Protein AF-A0A7X7VVF0-F1 (afdb_monomer)

Solvent-accessible surface area (backbone atoms only — not comparable to full-atom values): 3655 Å² total; per-residue (Å²): 124,64,81,64,67,44,78,74,55,44,66,56,51,46,50,51,49,22,65,75,68,72,44,62,64,91,75,55,80,75,81,86,90,61,86,71,83,55,85,71,63,67,69,64,63,72,69,54,80,82,84,79,129

Secondary structure (DSSP, 8-state):
--TTTTTTH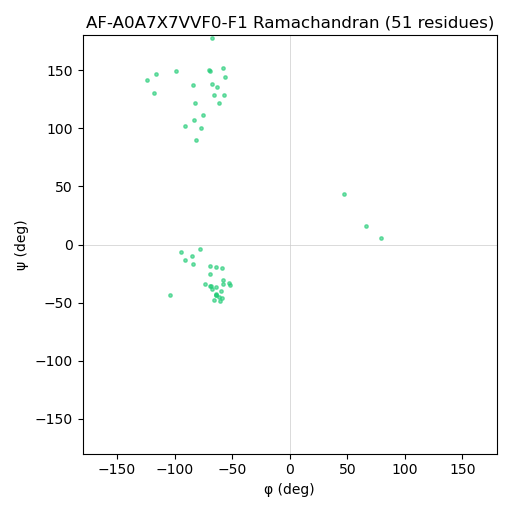HHHHHHHHHHHHT--GGGSPPPPP-S-SS---HHHHHTS-----

Mean predicted aligned error: 6.85 Å

Foldseek 3Di:
DPQQQCPPPQLVVLVVVCVVVVHDSVPRDGDDDDPPNGDDDVVVVVPDDDPDD

Sequence (53 aa):
MGPCQGRGCREIIMREISRAKGIPMAQVEPGTFRPPVKPVKLGVLATCEYTKE

Structure (mmCIF, N/CA/C/O backbone):
data_AF-A0A7X7VVF0-F1
#
_entry.id   AF-A0A7X7VVF0-F1
#
loop_
_atom_site.group_PDB
_atom_site.id
_atom_site.type_symbol
_atom_site.label_atom_id
_atom_site.label_alt_id
_atom_site.label_comp_id
_atom_site.label_asym_id
_atom_site.label_entity_id
_atom_site.label_seq_id
_atom_site.pdbx_PDB_ins_code
_atom_site.Cartn_x
_atom_site.Cartn_y
_atom_site.Cartn_z
_atom_site.occupancy
_atom_site.B_iso_or_equiv
_atom_site.auth_seq_id
_atom_site.auth_comp_id
_atom_site.auth_asym_id
_atom_site.auth_atom_id
_atom_site.pdbx_PDB_model_num
ATOM 1 N N . MET A 1 1 ? 5.705 2.768 1.726 1.00 77.19 1 MET A N 1
ATOM 2 C CA . MET A 1 1 ? 5.587 1.292 1.779 1.00 77.19 1 MET A CA 1
ATOM 3 C C . MET A 1 1 ? 6.946 0.691 1.473 1.00 77.19 1 MET A C 1
ATOM 5 O O . MET A 1 1 ? 7.631 1.222 0.612 1.00 77.19 1 MET A O 1
ATOM 9 N N . GLY A 1 2 ? 7.355 -0.362 2.183 1.00 86.06 2 GLY A N 1
ATOM 10 C CA . GLY A 1 2 ? 8.606 -1.064 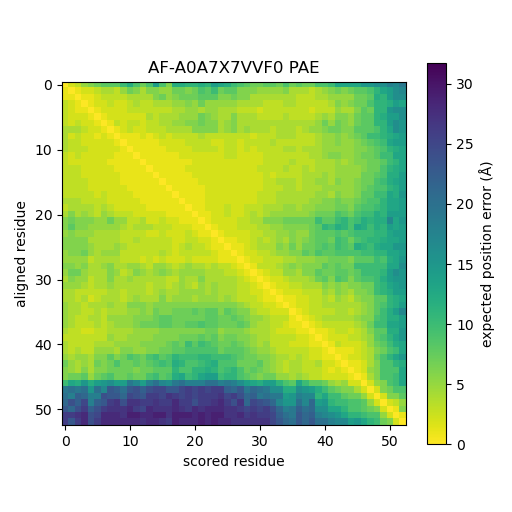1.878 1.00 86.06 2 GLY A CA 1
ATOM 11 C C . GLY A 1 2 ? 8.556 -1.809 0.533 1.00 86.06 2 GLY A C 1
ATOM 12 O O . GLY A 1 2 ? 7.497 -1.866 -0.098 1.00 86.06 2 GLY A O 1
ATOM 13 N N . PRO A 1 3 ? 9.660 -2.458 0.117 1.00 86.81 3 PRO A N 1
ATOM 14 C CA . PRO A 1 3 ? 9.737 -3.208 -1.147 1.00 86.81 3 PRO A CA 1
ATOM 15 C C . PRO A 1 3 ? 8.707 -4.345 -1.242 1.00 86.81 3 PRO A C 1
ATOM 17 O O . PRO A 1 3 ? 8.368 -4.800 -2.331 1.00 86.81 3 PRO A O 1
ATOM 20 N N . CYS A 1 4 ? 8.175 -4.789 -0.102 1.00 87.56 4 CYS A N 1
ATOM 21 C CA . CYS A 1 4 ? 7.125 -5.792 0.000 1.00 87.56 4 CYS A CA 1
ATOM 22 C C . CYS A 1 4 ? 5.708 -5.269 -0.302 1.00 87.56 4 CYS A C 1
ATOM 24 O O . CYS A 1 4 ? 4.783 -6.077 -0.284 1.00 87.56 4 CYS A O 1
ATOM 26 N N . GLN A 1 5 ? 5.515 -3.966 -0.552 1.00 88.06 5 GLN A N 1
ATOM 27 C CA . GLN A 1 5 ? 4.228 -3.352 -0.933 1.00 88.06 5 GLN A CA 1
ATOM 28 C C . GLN A 1 5 ? 3.038 -3.794 -0.061 1.00 88.06 5 GLN A C 1
ATOM 30 O O . GLN A 1 5 ? 1.962 -4.126 -0.547 1.00 88.06 5 GLN A O 1
ATOM 35 N N . GLY A 1 6 ? 3.246 -3.857 1.256 1.00 88.69 6 GLY A N 1
ATOM 36 C CA . GLY A 1 6 ? 2.168 -4.159 2.197 1.00 88.69 6 GLY A CA 1
ATOM 37 C C . GLY A 1 6 ? 1.788 -5.637 2.327 1.00 88.69 6 GLY A C 1
ATOM 38 O O . GLY A 1 6 ? 0.857 -5.929 3.066 1.00 88.69 6 GLY A 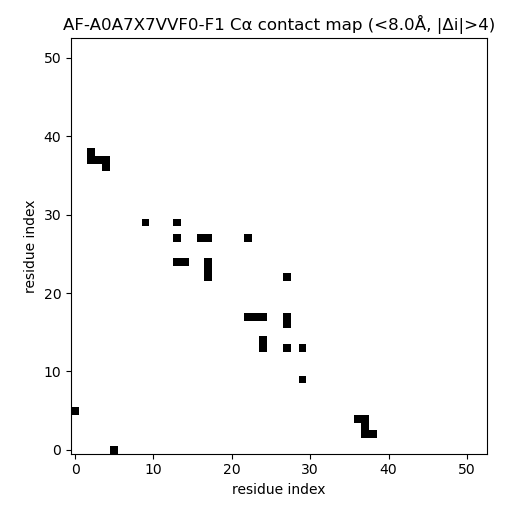O 1
ATOM 39 N N . ARG A 1 7 ? 2.504 -6.584 1.699 1.00 87.31 7 ARG A N 1
ATOM 40 C CA . ARG A 1 7 ? 2.167 -8.028 1.754 1.00 87.31 7 ARG A CA 1
ATOM 41 C C . ARG A 1 7 ? 1.985 -8.597 3.167 1.00 87.31 7 ARG A C 1
ATOM 43 O O . ARG A 1 7 ? 1.162 -9.481 3.342 1.00 87.31 7 ARG A O 1
ATOM 50 N N . GLY A 1 8 ? 2.750 -8.109 4.147 1.00 88.50 8 GLY A N 1
ATOM 51 C CA . GLY A 1 8 ? 2.625 -8.525 5.550 1.00 88.50 8 GLY A CA 1
ATOM 52 C C . GLY A 1 8 ? 1.912 -7.502 6.436 1.00 88.50 8 GLY A C 1
ATOM 53 O O . GLY A 1 8 ? 1.063 -7.856 7.244 1.00 88.50 8 GLY A O 1
ATOM 54 N N . CYS A 1 9 ? 2.232 -6.213 6.285 1.00 91.38 9 CYS A N 1
ATOM 55 C CA . CYS A 1 9 ? 1.732 -5.182 7.195 1.00 91.38 9 CYS A CA 1
ATOM 56 C C . CYS A 1 9 ? 0.332 -4.655 6.857 1.00 91.38 9 CYS A C 1
ATOM 58 O O . CYS A 1 9 ? -0.287 -4.051 7.727 1.00 91.38 9 CYS A O 1
ATOM 60 N N . ARG A 1 10 ? -0.196 -4.873 5.643 1.00 91.31 10 ARG A N 1
ATOM 61 C CA . ARG A 1 10 ? -1.497 -4.310 5.242 1.00 91.31 10 ARG A CA 1
ATOM 62 C C . ARG A 1 10 ? -2.637 -4.789 6.135 1.00 91.31 10 ARG A C 1
ATOM 64 O O . ARG A 1 10 ? -3.388 -3.961 6.628 1.00 91.31 10 ARG A O 1
ATOM 71 N N . GLU A 1 11 ? -2.733 -6.094 6.377 1.00 90.69 11 GLU A N 1
ATOM 72 C CA . GLU A 1 11 ? -3.804 -6.673 7.202 1.00 90.69 11 GLU A CA 1
ATOM 73 C C . GLU A 1 11 ? -3.723 -6.196 8.662 1.00 90.69 11 GLU A C 1
ATOM 75 O O . GLU A 1 11 ? -4.741 -5.927 9.297 1.00 90.69 11 GLU A O 1
ATOM 80 N N . ILE A 1 12 ? -2.502 -6.025 9.181 1.00 93.62 12 ILE A N 1
ATOM 81 C CA . ILE A 1 12 ? -2.255 -5.499 10.531 1.00 93.62 12 ILE A CA 1
ATOM 82 C C . ILE A 1 12 ? -2.725 -4.043 10.617 1.00 93.62 12 ILE A C 1
ATOM 84 O O . ILE A 1 12 ? -3.457 -3.679 11.532 1.00 93.62 12 ILE A O 1
ATOM 88 N N . ILE A 1 13 ? -2.354 -3.222 9.633 1.00 93.19 13 ILE A N 1
ATOM 89 C CA . ILE A 1 13 ? -2.756 -1.813 9.569 1.00 93.19 13 ILE A CA 1
ATOM 90 C C . ILE A 1 13 ? -4.275 -1.693 9.417 1.00 93.19 13 ILE A C 1
ATOM 92 O O . ILE A 1 13 ? -4.884 -0.883 10.107 1.00 93.19 13 ILE A O 1
ATOM 96 N N . MET A 1 14 ? -4.907 -2.513 8.572 1.00 93.44 14 MET A N 1
ATOM 97 C CA . MET A 1 14 ? -6.367 -2.520 8.426 1.00 93.44 14 MET A CA 1
ATOM 98 C C . MET A 1 14 ? -7.069 -2.849 9.745 1.00 93.44 14 MET A C 1
ATOM 100 O O . MET A 1 14 ? -8.051 -2.192 10.088 1.00 93.44 14 MET A O 1
ATOM 104 N N . ARG A 1 15 ? -6.531 -3.801 10.520 1.00 93.94 15 ARG A N 1
ATOM 105 C CA . ARG A 1 15 ? -7.037 -4.124 11.860 1.00 93.94 15 ARG A CA 1
ATOM 106 C C . ARG A 1 15 ? -6.933 -2.942 12.813 1.00 93.94 15 ARG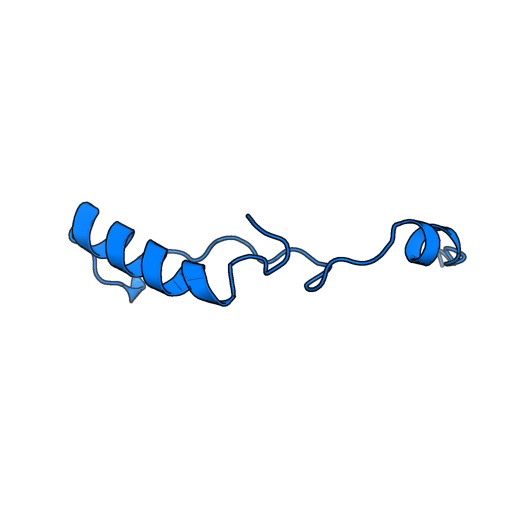 A C 1
ATOM 108 O O . ARG A 1 15 ? -7.901 -2.651 13.510 1.00 93.94 15 ARG A O 1
ATOM 115 N N . GLU A 1 16 ? -5.806 -2.241 12.825 1.00 94.94 16 GLU A N 1
ATOM 116 C CA . GLU A 1 16 ? -5.651 -1.058 13.676 1.00 94.94 16 GLU A CA 1
ATOM 117 C C . GLU A 1 16 ? -6.545 0.105 13.227 1.00 94.94 16 GLU A C 1
ATOM 119 O O . GLU A 1 16 ? -7.133 0.780 14.068 1.00 94.94 16 GLU A O 1
ATOM 124 N N . ILE A 1 17 ? -6.760 0.287 11.919 1.00 94.50 17 ILE A N 1
ATOM 125 C CA . ILE A 1 17 ? -7.717 1.275 11.394 1.00 94.50 17 ILE A CA 1
ATOM 126 C C . ILE A 1 17 ? -9.149 0.925 11.814 1.00 94.50 17 ILE A C 1
ATOM 128 O O . ILE A 1 17 ? -9.885 1.812 12.243 1.00 94.50 17 ILE A O 1
ATOM 132 N N . SER A 1 18 ? -9.544 -0.349 11.727 1.00 95.62 18 SER A N 1
ATOM 133 C CA . SER A 1 18 ? -10.855 -0.822 12.190 1.00 95.62 18 SER A CA 1
ATOM 134 C C . SER A 1 18 ? -11.048 -0.545 13.683 1.00 95.62 18 SER A C 1
ATOM 136 O O . SER A 1 18 ? -12.071 0.020 14.064 1.00 95.62 18 SER A O 1
ATOM 138 N N . ARG A 1 19 ? -10.041 -0.845 14.517 1.00 95.38 19 ARG A N 1
ATOM 139 C CA 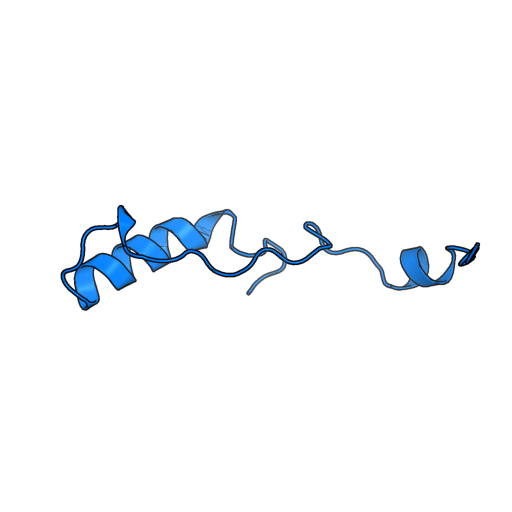. ARG A 1 19 ? -10.075 -0.574 15.966 1.00 95.38 19 ARG A CA 1
ATOM 140 C C . ARG A 1 19 ? -10.153 0.918 16.277 1.00 95.38 19 ARG A C 1
ATOM 142 O O . ARG A 1 19 ? -10.942 1.312 17.127 1.00 95.38 19 ARG A O 1
ATOM 149 N N . ALA A 1 20 ? -9.375 1.739 15.577 1.00 95.81 20 ALA A N 1
ATOM 150 C CA . ALA A 1 20 ? -9.351 3.184 15.780 1.00 95.81 20 ALA A CA 1
ATOM 151 C C . ALA A 1 20 ? -10.649 3.871 15.324 1.00 95.81 20 ALA A C 1
ATOM 153 O O . ALA A 1 20 ? -11.079 4.839 15.945 1.00 95.81 20 ALA A O 1
ATOM 154 N N . LYS A 1 21 ? -11.278 3.382 14.246 1.00 92.75 21 LYS A N 1
ATOM 155 C CA . LYS A 1 21 ? -12.524 3.946 13.700 1.00 92.75 21 LYS A CA 1
ATOM 156 C C . LYS A 1 21 ? -13.798 3.312 14.264 1.00 92.75 21 LYS A C 1
ATOM 158 O O . LYS A 1 21 ? -14.876 3.844 14.027 1.00 92.75 21 LYS A O 1
ATOM 163 N N . GLY A 1 22 ? -13.700 2.173 14.948 1.00 94.19 22 GLY A N 1
ATOM 164 C CA . GLY A 1 22 ? -14.857 1.419 15.439 1.00 94.19 22 GLY A CA 1
ATOM 165 C C . GLY A 1 22 ? -15.733 0.813 14.334 1.00 94.19 22 GLY A C 1
ATOM 166 O O . GLY A 1 22 ? -16.870 0.439 14.604 1.00 94.19 22 GLY A O 1
ATOM 167 N N . ILE A 1 23 ? -15.233 0.719 13.096 1.00 94.12 23 ILE A N 1
ATOM 168 C CA . ILE A 1 23 ? -15.974 0.153 11.958 1.00 94.12 23 ILE A CA 1
ATOM 169 C C . ILE A 1 23 ? -15.573 -1.307 11.711 1.00 94.12 23 ILE A C 1
ATOM 171 O O . ILE A 1 23 ? -14.411 -1.664 11.940 1.00 94.12 23 ILE A O 1
ATOM 175 N N . PRO A 1 24 ? -16.481 -2.160 11.202 1.00 93.00 24 PRO A N 1
ATOM 176 C CA . PRO A 1 24 ? -16.142 -3.522 10.805 1.00 93.00 24 PRO A CA 1
ATOM 177 C C . PRO A 1 24 ? -15.001 -3.556 9.781 1.00 93.00 24 PRO A C 1
ATOM 179 O O . PRO A 1 24 ? -14.954 -2.733 8.870 1.00 93.00 24 PRO A O 1
ATOM 182 N N . MET A 1 25 ? -14.126 -4.563 9.870 1.00 90.62 25 MET A N 1
ATOM 183 C CA . MET A 1 25 ? -13.003 -4.758 8.934 1.00 90.62 25 MET A CA 1
ATOM 184 C C . MET A 1 25 ? -13.424 -4.768 7.459 1.00 90.62 25 MET A C 1
ATOM 186 O O . MET A 1 25 ? -12.681 -4.287 6.613 1.00 90.62 25 MET A O 1
ATOM 190 N N . ALA A 1 26 ? -14.626 -5.264 7.151 1.00 91.44 26 ALA A N 1
ATOM 191 C CA . ALA A 1 26 ? -15.172 -5.295 5.793 1.00 91.44 26 ALA A CA 1
ATOM 192 C C . ALA A 1 26 ? -15.410 -3.899 5.184 1.00 91.44 26 ALA A C 1
ATOM 194 O O . ALA A 1 26 ? -15.520 -3.781 3.969 1.00 91.44 26 ALA A O 1
ATOM 195 N N . GLN A 1 27 ? -15.492 -2.853 6.013 1.00 92.56 27 GLN A N 1
ATOM 196 C CA . GLN A 1 27 ? -15.659 -1.463 5.577 1.00 92.56 27 GLN A CA 1
ATOM 197 C C . GLN A 1 27 ? -14.321 -0.720 5.453 1.00 92.56 27 GLN A C 1
ATOM 199 O O . GLN A 1 27 ? -14.288 0.430 5.018 1.00 92.56 27 GLN A O 1
ATOM 204 N N . VAL A 1 28 ? -13.208 -1.342 5.857 1.00 91.44 28 VAL A N 1
ATOM 205 C CA . VAL A 1 28 ? -11.878 -0.750 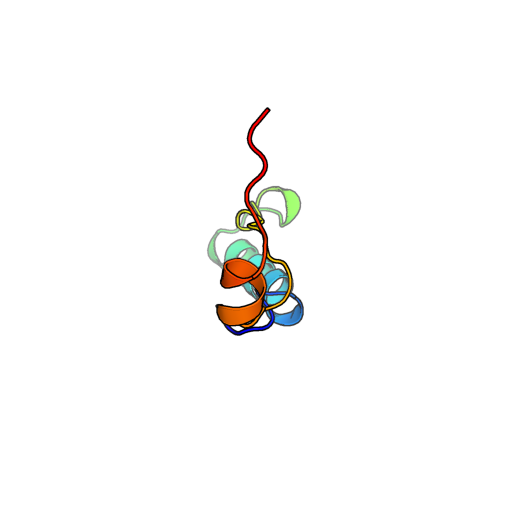5.708 1.00 91.44 28 VAL A CA 1
ATOM 206 C C . VAL A 1 28 ? -11.383 -1.033 4.295 1.00 91.44 28 VAL A C 1
ATOM 208 O O . VAL A 1 28 ? -11.006 -2.158 3.973 1.00 91.44 28 VAL A O 1
ATOM 211 N N . GLU A 1 29 ? -11.368 -0.006 3.447 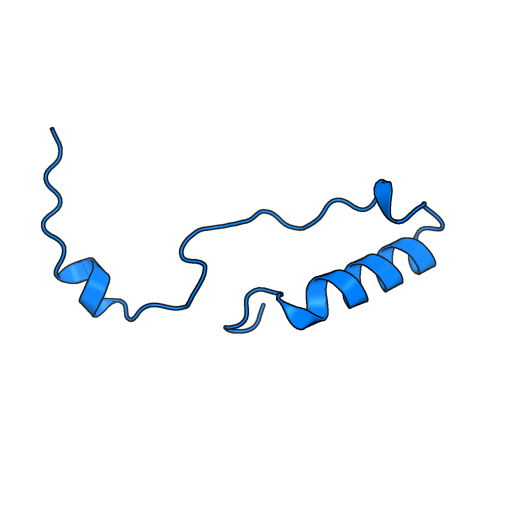1.00 88.81 29 GLU A N 1
ATOM 212 C CA . GLU A 1 29 ? -10.865 -0.143 2.082 1.00 88.81 29 GLU A CA 1
ATOM 213 C C . GLU A 1 29 ? -9.355 -0.440 2.070 1.00 88.81 29 GLU A C 1
ATOM 215 O O . GLU A 1 29 ? -8.566 0.287 2.689 1.00 88.81 29 GLU A O 1
ATOM 220 N N . PRO A 1 30 ? -8.914 -1.491 1.355 1.00 85.94 30 PRO A N 1
ATOM 221 C CA . PRO A 1 30 ? -7.498 -1.728 1.147 1.00 85.94 30 PRO A CA 1
ATOM 222 C C . PRO A 1 30 ? -6.915 -0.658 0.215 1.00 85.94 30 PRO A C 1
ATOM 224 O O . PRO A 1 30 ? -7.573 -0.159 -0.696 1.00 85.94 30 PRO A O 1
ATOM 227 N N . GLY A 1 31 ? -5.634 -0.334 0.404 1.00 86.06 31 GLY A N 1
ATOM 228 C CA . GLY A 1 31 ? -4.922 0.569 -0.503 1.00 86.06 31 GLY A CA 1
ATOM 229 C C . GLY A 1 31 ? -4.918 0.067 -1.955 1.00 86.06 31 GLY A C 1
ATOM 230 O O . GLY A 1 31 ? -4.954 -1.137 -2.211 1.00 86.06 31 GLY A O 1
ATOM 231 N N . THR A 1 32 ? -4.839 0.997 -2.912 1.00 89.00 32 THR A N 1
ATOM 232 C CA . THR A 1 32 ? -4.849 0.663 -4.347 1.00 89.00 32 THR A CA 1
ATOM 233 C C . THR A 1 32 ? -3.648 -0.189 -4.759 1.00 89.00 32 THR A C 1
ATOM 235 O O . THR A 1 32 ? -2.501 0.092 -4.408 1.00 89.00 32 THR A O 1
ATOM 238 N N . PHE A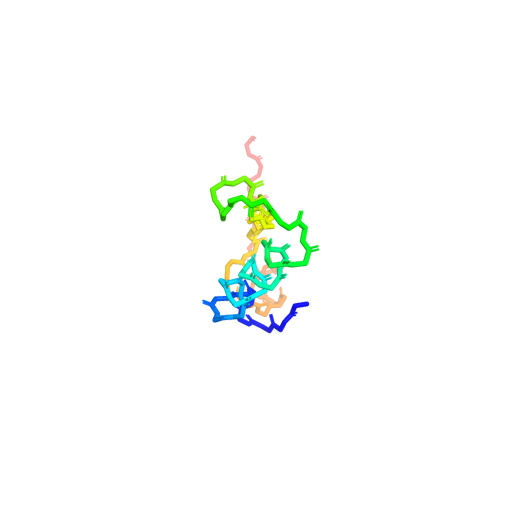 1 33 ? -3.908 -1.226 -5.554 1.00 88.50 33 PHE A N 1
ATOM 239 C CA . PHE A 1 33 ? -2.868 -2.080 -6.114 1.00 88.50 33 PHE A CA 1
ATOM 240 C C . PHE A 1 33 ? -2.281 -1.429 -7.360 1.00 88.50 33 PHE A C 1
ATOM 242 O O . PHE A 1 33 ? -2.995 -1.146 -8.324 1.00 88.50 33 PHE A O 1
ATOM 249 N N . ARG A 1 34 ? -0.969 -1.195 -7.344 1.00 88.19 34 ARG A N 1
ATOM 250 C CA . ARG A 1 34 ? -0.240 -0.630 -8.479 1.00 88.19 34 ARG A CA 1
ATOM 251 C C . ARG A 1 34 ? 0.813 -1.624 -8.969 1.00 88.19 34 ARG A C 1
ATOM 253 O O . ARG A 1 34 ? 1.571 -2.145 -8.147 1.00 88.19 34 ARG A O 1
ATOM 260 N N . PRO A 1 35 ? 0.875 -1.912 -10.277 1.00 85.69 35 PRO A N 1
ATOM 261 C CA . PRO A 1 35 ? 2.015 -2.611 -10.846 1.00 85.69 35 PRO A CA 1
ATOM 262 C C . PRO A 1 35 ? 3.251 -1.692 -10.840 1.00 85.69 35 PRO A C 1
ATOM 264 O O . PRO A 1 35 ? 3.096 -0.474 -10.961 1.00 85.69 35 PRO A O 1
ATOM 267 N N . PRO A 1 36 ? 4.473 -2.244 -10.728 1.00 86.88 36 PRO A N 1
ATOM 268 C CA . PRO A 1 36 ? 4.819 -3.664 -10.606 1.00 86.88 36 PRO A CA 1
ATOM 269 C C . PRO A 1 36 ? 4.736 -4.201 -9.160 1.00 86.88 36 PRO A C 1
ATOM 271 O O . PRO A 1 36 ? 5.213 -3.588 -8.208 1.00 86.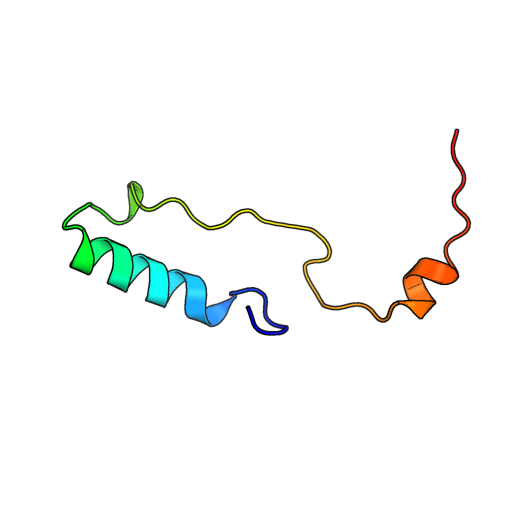88 36 PRO A O 1
ATOM 274 N N . VAL A 1 37 ? 4.170 -5.406 -8.991 1.00 84.31 37 VAL A N 1
ATOM 275 C CA . VAL A 1 37 ? 3.910 -6.033 -7.669 1.00 84.31 37 VAL A CA 1
ATOM 276 C C . VAL A 1 37 ? 5.195 -6.451 -6.930 1.00 84.31 37 VAL A C 1
ATOM 278 O O . VAL A 1 37 ? 5.186 -6.729 -5.726 1.00 84.31 37 VAL A O 1
ATOM 281 N N . LYS A 1 38 ? 6.306 -6.561 -7.658 1.00 85.44 38 LYS A N 1
ATOM 282 C CA . LYS A 1 38 ? 7.655 -6.750 -7.124 1.00 85.44 38 LYS A CA 1
ATOM 283 C C . LYS A 1 38 ? 8.530 -5.623 -7.671 1.00 85.44 38 LYS A C 1
ATOM 285 O O . LYS A 1 38 ? 8.374 -5.287 -8.845 1.00 85.44 38 LYS A O 1
ATOM 290 N N . PRO A 1 39 ? 9.449 -5.063 -6.871 1.00 88.44 39 PRO A N 1
ATOM 291 C CA . PRO A 1 39 ? 10.415 -4.104 -7.381 1.00 88.44 39 PRO A CA 1
ATOM 292 C C . PRO A 1 39 ? 11.217 -4.723 -8.528 1.00 88.44 39 PRO A C 1
ATOM 294 O O . PRO A 1 39 ? 11.760 -5.820 -8.390 1.00 88.44 39 PRO A O 1
ATOM 297 N N . VAL A 1 40 ? 11.287 -4.014 -9.649 1.00 89.50 40 VAL A N 1
ATOM 298 C CA . VAL A 1 40 ? 12.119 -4.366 -10.803 1.00 89.50 40 VAL A CA 1
ATOM 299 C C . VAL A 1 40 ? 13.172 -3.283 -10.996 1.00 89.50 40 VAL A C 1
ATOM 301 O O . VAL A 1 40 ? 12.934 -2.113 -10.693 1.00 89.50 40 VAL A O 1
ATOM 304 N N . LYS A 1 41 ? 14.360 -3.665 -11.472 1.00 89.56 41 LYS A N 1
ATOM 305 C CA . LYS A 1 41 ? 15.405 -2.691 -11.806 1.00 89.56 41 LYS A CA 1
ATOM 306 C C . LYS A 1 41 ? 14.952 -1.868 -13.008 1.00 89.56 41 LYS A C 1
ATOM 308 O O . LYS A 1 41 ? 14.459 -2.433 -13.980 1.00 89.56 41 LYS A O 1
ATOM 313 N N . LEU A 1 42 ? 15.196 -0.559 -12.973 1.00 88.69 42 LEU A N 1
ATOM 314 C CA . LEU A 1 42 ? 14.791 0.351 -14.048 1.00 88.69 42 LEU A CA 1
ATOM 315 C C . LEU A 1 42 ? 15.391 -0.039 -15.410 1.00 88.69 42 LEU A C 1
ATOM 317 O O . LEU A 1 42 ? 14.713 0.064 -16.423 1.00 88.69 42 LEU A O 1
ATOM 321 N N . GLY A 1 43 ? 16.617 -0.575 -15.422 1.00 89.31 43 GLY A N 1
ATOM 322 C CA . GLY A 1 43 ? 17.269 -1.057 -16.644 1.00 89.31 43 GLY A CA 1
ATOM 323 C C . GLY A 1 43 ? 16.478 -2.135 -17.392 1.00 89.31 43 GLY A C 1
ATOM 324 O O . GLY A 1 43 ? 16.526 -2.158 -18.611 1.00 89.31 43 GLY A O 1
ATOM 325 N N . VAL A 1 44 ? 15.692 -2.965 -16.692 1.00 86.31 44 VAL A N 1
ATOM 326 C CA . VAL A 1 44 ? 14.827 -3.978 -17.330 1.00 86.31 44 VAL A CA 1
ATOM 327 C C . VAL A 1 44 ? 13.701 -3.316 -18.124 1.00 86.31 44 VAL A C 1
ATOM 329 O O . VAL A 1 44 ? 13.357 -3.774 -19.206 1.00 86.31 44 VAL A O 1
ATOM 332 N N . LEU A 1 45 ? 13.139 -2.223 -17.602 1.00 85.38 45 LEU A N 1
ATOM 333 C CA . LEU A 1 45 ? 12.097 -1.462 -18.294 1.00 85.38 45 LEU A CA 1
ATOM 334 C C . LEU A 1 45 ? 12.677 -0.659 -19.463 1.00 85.38 45 LEU A C 1
ATOM 336 O O . LEU A 1 45 ? 12.021 -0.521 -20.486 1.00 85.38 45 LEU A O 1
ATOM 340 N N . ALA A 1 46 ? 13.909 -0.161 -19.327 1.00 87.00 46 ALA A N 1
ATOM 341 C CA . ALA A 1 46 ? 14.590 0.598 -20.375 1.00 87.00 46 ALA A CA 1
ATOM 342 C C . ALA A 1 46 ? 14.978 -0.258 -21.595 1.00 87.00 46 ALA A C 1
ATOM 344 O O . ALA A 1 46 ? 15.111 0.277 -22.690 1.00 87.00 46 ALA A O 1
ATOM 345 N N . THR A 1 47 ? 15.155 -1.572 -21.418 1.00 78.56 47 THR A N 1
ATOM 346 C CA . THR A 1 47 ? 15.450 -2.512 -22.513 1.00 78.56 47 THR A CA 1
ATOM 347 C C . THR A 1 47 ? 14.212 -3.018 -23.251 1.00 78.56 47 THR A C 1
ATOM 349 O O . THR A 1 47 ? 14.352 -3.689 -24.268 1.00 78.56 47 THR A O 1
ATOM 352 N N . CYS A 1 48 ? 13.003 -2.750 -22.748 1.00 62.72 48 CYS A N 1
ATOM 353 C CA . CYS A 1 48 ? 11.781 -3.104 -23.461 1.00 62.72 48 CYS A CA 1
ATOM 354 C C . CYS A 1 48 ? 11.568 -2.117 -24.616 1.00 62.72 48 CYS A C 1
ATOM 356 O O . CYS A 1 48 ? 11.267 -0.948 -24.380 1.00 62.72 48 CYS A O 1
ATOM 358 N N . GLU A 1 49 ? 11.695 -2.583 -25.861 1.00 61.09 49 GLU A N 1
ATOM 359 C CA . GLU A 1 49 ? 11.215 -1.828 -27.019 1.00 61.09 49 GLU A CA 1
ATOM 360 C C . GLU A 1 49 ? 9.700 -1.634 -26.884 1.00 61.09 49 GLU A C 1
ATOM 362 O O . GLU A 1 49 ? 8.933 -2.587 -26.744 1.00 61.09 49 GLU A O 1
ATOM 367 N N . TYR A 1 50 ? 9.261 -0.380 -26.871 1.00 59.34 50 TYR A N 1
ATOM 368 C CA . TYR A 1 50 ? 7.847 -0.042 -26.832 1.00 59.34 50 TYR A CA 1
ATOM 369 C C . TYR A 1 50 ? 7.275 -0.129 -28.248 1.00 59.34 50 TYR A C 1
ATOM 371 O O . TYR A 1 50 ? 7.295 0.851 -28.993 1.00 59.34 50 TYR A O 1
ATOM 379 N N . THR A 1 51 ? 6.775 -1.302 -28.637 1.00 50.94 51 THR A N 1
ATOM 380 C CA . THR A 1 51 ? 5.951 -1.433 -29.844 1.00 50.94 51 THR A CA 1
ATOM 381 C C . THR A 1 51 ? 4.557 -0.915 -29.512 1.00 50.94 51 THR A C 1
ATOM 383 O O . THR A 1 51 ? 3.771 -1.567 -28.825 1.00 50.94 51 THR A O 1
ATOM 386 N N . LYS A 1 52 ? 4.286 0.319 -29.931 1.00 47.78 52 LYS A N 1
ATOM 387 C CA . LYS A 1 52 ? 2.947 0.900 -29.921 1.00 47.78 52 LYS A CA 1
ATOM 388 C C . LYS A 1 52 ? 2.321 0.578 -31.277 1.00 47.78 52 LYS A C 1
ATOM 390 O O . LYS A 1 52 ? 2.714 1.193 -32.265 1.00 47.78 52 LYS A O 1
ATOM 395 N N . GLU A 1 53 ? 1.437 -0.414 -31.327 1.00 45.94 53 GLU A N 1
ATOM 396 C CA . GLU A 1 53 ? 0.421 -0.485 -32.390 1.00 45.94 53 GLU A CA 1
ATOM 397 C C . GLU A 1 53 ? -0.657 0.578 -32.143 1.00 45.94 53 GLU A C 1
ATOM 399 O O . GLU A 1 53 ? -0.986 0.827 -30.954 1.00 45.94 53 GLU A O 1
#

pLDDT: mean 85.54, std 11.88, range [45.94, 95.81]

Radius of gyration: 16.87 Å; Cα contacts (8 Å, |Δi|>4): 17; chains: 1; bounding box: 33×12×48 Å

Nearest PDB structures (foldseek):
  6d8j-assembly1_A  TM=4.896E-01  e=6.783E+00  Mycobacterium tuberculosis H37Rv